Protein AF-A0AAD6SLX5-F1 (afdb_monomer)

pLDDT: mean 95.94, std 3.08, range [83.81, 98.56]

Radius of gyration: 11.77 Å; Cα contacts (8 Å, |Δi|>4): 72; chains: 1; bounding box: 27×26×28 Å

Organism: NCBI:txid1745969

InterPro domains:
  IPR013922 Cyclin PHO80-like [PF08613] (13-71)
  IPR013922 Cyclin PHO80-like [PTHR15615] (1-83)
  IPR036915 Cyclin-like superfamily [SSF47954] (4-82)

Foldseek 3Di:
DVVQLCVQQVQDPQLLVQLVVVCVVCVVVDDDPDPVCSVVLSSLLSSQVSQVVPDPDHDQLCSSCVSVVPDHSVRSVVSVVVD

Nearest PDB structures (foldseek):
  3g33-assembly1_D  TM=7.799E-01  e=7.108E-01  Homo sapiens
  3g33-assembly1_B  TM=7.800E-01  e=7.108E-01  Homo sapiens
  6sg4-assembly1_D  TM=5.638E-01  e=6.368E-01  Homo sapiens
  8h6p-assembly1_B  TM=5.502E-01  e=9.359E-01  Homo sapiens
  7kjs-assembly1_B  TM=5.968E-01  e=1.453E+00  Homo sapiens

Solvent-accessible surface area (backbone atoms only — not comparable to full-atom values): 4755 Å² total; per-residue (Å²): 110,67,70,53,32,40,62,66,64,66,60,55,70,70,31,55,55,47,14,52,52,48,46,65,70,41,56,91,72,68,81,77,94,56,76,79,63,44,68,58,43,55,52,49,13,27,38,52,53,28,37,56,72,75,38,99,72,63,84,52,47,63,54,51,16,61,35,59,75,76,43,50,44,67,52,40,52,47,37,49,71,76,94

Mean predicted aligned error: 2.32 Å

Structure (mmCIF, N/CA/C/O backbone):
data_AF-A0AAD6SLX5-F1
#
_entry.id   AF-A0AAD6SLX5-F1
#
loop_
_atom_site.group_PDB
_atom_site.id
_atom_site.type_symbol
_atom_site.label_atom_id
_atom_site.label_alt_id
_atom_site.label_comp_id
_atom_site.label_asym_id
_atom_site.label_entity_id
_atom_site.label_seq_id
_atom_site.pdbx_PDB_ins_code
_atom_site.Cartn_x
_atom_site.Cartn_y
_atom_site.Cartn_z
_atom_site.occupancy
_atom_site.B_iso_or_equiv
_atom_site.auth_seq_id
_atom_site.auth_comp_id
_atom_site.auth_asym_id
_atom_site.auth_atom_id
_atom_site.pdbx_PDB_model_num
ATOM 1 N N . PHE A 1 1 ? -6.801 9.986 -3.811 1.00 94.81 1 PHE A N 1
ATOM 2 C CA . PHE A 1 1 ? -5.671 9.432 -3.035 1.00 94.81 1 PHE A CA 1
ATOM 3 C C . PHE A 1 1 ? -4.958 8.298 -3.778 1.00 94.81 1 PHE A C 1
ATOM 5 O O . PHE A 1 1 ? -3.834 8.508 -4.215 1.00 94.81 1 PHE A O 1
ATOM 12 N N . VAL A 1 2 ? -5.613 7.147 -3.994 1.00 97.44 2 VAL A N 1
ATOM 13 C CA . VAL A 1 2 ? -5.032 5.929 -4.608 1.00 97.44 2 VAL A CA 1
ATOM 14 C C . VAL A 1 2 ? -4.257 6.197 -5.902 1.00 97.44 2 VAL A C 1
ATOM 16 O O . VAL A 1 2 ? -3.060 5.934 -5.947 1.00 97.44 2 VAL A O 1
ATOM 19 N N . SER A 1 3 ? -4.892 6.785 -6.922 1.00 97.19 3 SER A N 1
ATOM 20 C CA . SER A 1 3 ? -4.236 7.026 -8.219 1.00 97.19 3 SER A CA 1
ATOM 21 C C . SER A 1 3 ? -2.999 7.921 -8.106 1.00 97.19 3 SER A C 1
ATOM 23 O O . SER A 1 3 ? -2.018 7.691 -8.800 1.00 97.19 3 SER A O 1
ATOM 25 N N . ASN A 1 4 ? -3.016 8.901 -7.194 1.00 97.38 4 ASN A N 1
ATOM 26 C CA . ASN A 1 4 ? -1.870 9.778 -6.945 1.00 97.38 4 ASN A CA 1
ATOM 27 C C . ASN A 1 4 ? -0.703 9.009 -6.312 1.00 97.38 4 ASN A C 1
ATOM 29 O O . ASN A 1 4 ? 0.433 9.152 -6.746 1.00 97.38 4 ASN A O 1
ATOM 33 N N . VAL A 1 5 ? -0.985 8.168 -5.312 1.00 98.00 5 VAL A N 1
ATOM 34 C CA . VAL A 1 5 ? 0.040 7.332 -4.670 1.00 98.00 5 VAL A CA 1
ATOM 35 C C . VAL A 1 5 ? 0.642 6.357 -5.676 1.00 98.00 5 VAL A C 1
ATOM 37 O O . VAL A 1 5 ? 1.860 6.286 -5.776 1.00 98.00 5 VAL A O 1
ATOM 40 N N . LEU A 1 6 ? -0.194 5.653 -6.447 1.00 97.94 6 LEU A N 1
ATOM 41 C CA . LEU A 1 6 ? 0.267 4.676 -7.436 1.00 97.94 6 LEU A CA 1
ATOM 42 C C . LEU A 1 6 ? 1.118 5.321 -8.533 1.00 97.94 6 LEU A C 1
ATOM 44 O O . LEU A 1 6 ? 2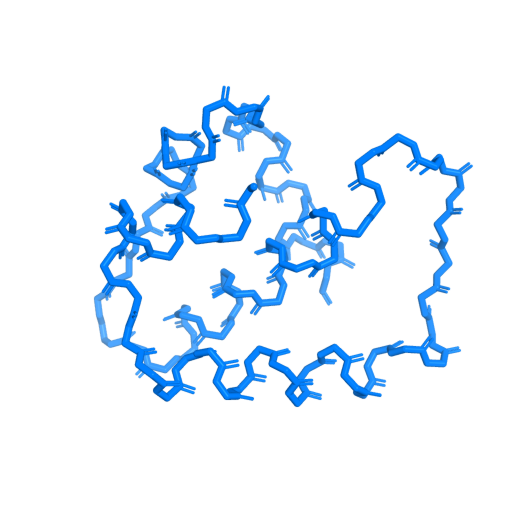.171 4.785 -8.864 1.00 97.94 6 LEU A O 1
ATOM 48 N N . ALA A 1 7 ? 0.695 6.476 -9.055 1.00 97.62 7 ALA A N 1
ATOM 49 C CA . ALA A 1 7 ? 1.440 7.191 -10.085 1.00 97.62 7 ALA A CA 1
ATOM 50 C C . ALA A 1 7 ? 2.777 7.728 -9.556 1.00 97.62 7 ALA A C 1
ATOM 52 O O . ALA A 1 7 ? 3.805 7.551 -10.197 1.00 97.62 7 ALA A O 1
ATOM 53 N N . ARG A 1 8 ? 2.788 8.353 -8.370 1.00 97.62 8 ARG A N 1
ATOM 54 C CA . ARG A 1 8 ? 4.001 8.969 -7.804 1.00 97.62 8 ARG A CA 1
ATOM 55 C C . ARG A 1 8 ? 5.015 7.960 -7.273 1.00 97.62 8 ARG A C 1
ATOM 57 O O . ARG A 1 8 ? 6.199 8.267 -7.256 1.00 97.62 8 ARG A O 1
ATOM 64 N N . ALA A 1 9 ? 4.554 6.800 -6.813 1.00 96.56 9 ALA A N 1
ATOM 65 C CA . ALA A 1 9 ? 5.417 5.706 -6.378 1.00 96.56 9 ALA A CA 1
ATOM 66 C C . ALA A 1 9 ? 5.754 4.722 -7.514 1.00 96.56 9 ALA A C 1
ATOM 68 O O . ALA A 1 9 ? 6.427 3.730 -7.249 1.00 96.56 9 ALA A O 1
ATOM 69 N N . GLU A 1 10 ? 5.278 4.985 -8.741 1.00 96.25 10 GLU A N 1
ATOM 70 C CA . GLU A 1 10 ? 5.504 4.163 -9.939 1.00 96.25 10 GLU A CA 1
ATOM 71 C C . GLU A 1 10 ? 5.206 2.672 -9.704 1.00 96.25 10 GLU A C 1
ATOM 73 O O . GLU A 1 10 ? 5.961 1.774 -10.074 1.00 96.25 10 GLU A O 1
ATOM 78 N N . VAL A 1 11 ? 4.086 2.394 -9.033 1.00 96.44 11 VAL A N 1
ATOM 79 C CA . VAL A 1 11 ? 3.765 1.036 -8.586 1.00 96.44 11 VAL A CA 1
ATOM 80 C C . VAL A 1 11 ? 3.309 0.173 -9.760 1.00 96.44 11 VAL A C 1
ATOM 82 O O . VAL A 1 11 ? 2.320 0.475 -10.430 1.00 96.44 11 VAL A O 1
ATOM 85 N N . ALA A 1 12 ? 3.991 -0.952 -9.969 1.00 94.69 12 ALA A N 1
ATOM 86 C CA . ALA A 1 12 ? 3.637 -1.915 -11.002 1.00 94.69 12 ALA A CA 1
ATOM 87 C C . ALA A 1 12 ? 2.326 -2.663 -10.686 1.00 94.69 12 ALA A C 1
ATOM 89 O O . ALA A 1 12 ? 2.000 -2.947 -9.529 1.00 94.69 12 ALA A O 1
ATOM 90 N N . ALA A 1 13 ? 1.603 -3.064 -11.736 1.00 96.75 13 ALA A N 1
ATOM 91 C CA . ALA A 1 13 ? 0.322 -3.766 -11.621 1.00 96.75 13 ALA A CA 1
ATOM 92 C C . ALA A 1 13 ? 0.342 -5.017 -10.709 1.00 96.75 13 ALA A C 1
ATOM 94 O O . ALA A 1 13 ? -0.608 -5.176 -9.937 1.00 96.75 13 ALA A O 1
ATOM 95 N N . PRO A 1 14 ? 1.390 -5.874 -10.698 1.00 97.75 14 PRO A N 1
ATOM 96 C CA . PRO A 1 14 ? 1.438 -7.026 -9.794 1.00 97.75 14 PRO A CA 1
ATOM 97 C C . PRO A 1 14 ? 1.335 -6.648 -8.311 1.00 97.75 14 PRO A C 1
ATOM 99 O O . PRO A 1 14 ? 0.626 -7.312 -7.557 1.00 97.75 14 PRO A O 1
ATOM 102 N N . ALA A 1 15 ? 1.970 -5.549 -7.889 1.00 97.88 15 ALA A N 1
ATOM 103 C CA . ALA A 1 15 ? 1.895 -5.085 -6.505 1.00 97.88 15 ALA A CA 1
ATOM 104 C C . ALA A 1 15 ? 0.494 -4.584 -6.138 1.00 97.88 15 ALA A C 1
ATOM 106 O O . ALA A 1 15 ? 0.031 -4.827 -5.025 1.00 97.88 15 ALA A O 1
ATOM 1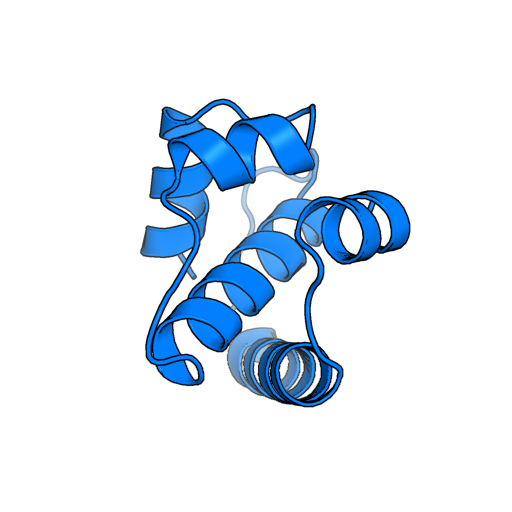07 N N . VAL A 1 16 ? -0.216 -3.960 -7.084 1.00 98.38 16 VAL A N 1
ATOM 108 C CA . VAL A 1 16 ? -1.616 -3.555 -6.893 1.00 98.38 16 VAL A CA 1
ATOM 109 C C . VAL A 1 16 ? -2.512 -4.778 -6.705 1.00 98.38 16 VAL A C 1
ATOM 111 O O . VAL A 1 16 ? -3.301 -4.817 -5.763 1.00 98.38 16 VAL A O 1
ATOM 114 N N . LEU A 1 17 ? -2.365 -5.800 -7.552 1.00 98.56 17 LEU A N 1
ATOM 115 C CA . LEU A 1 17 ? -3.140 -7.040 -7.439 1.00 98.56 17 LEU A CA 1
ATOM 116 C C . LEU A 1 17 ? -2.882 -7.746 -6.102 1.00 98.56 17 LEU A C 1
ATOM 118 O O . LEU A 1 17 ? -3.829 -8.142 -5.422 1.00 98.56 17 LEU A O 1
ATOM 122 N N . THR A 1 18 ? -1.622 -7.841 -5.677 1.00 98.56 18 THR A N 1
ATOM 123 C CA . THR A 1 18 ? -1.269 -8.431 -4.378 1.00 98.56 18 THR A CA 1
ATOM 124 C C . THR A 1 18 ? -1.811 -7.614 -3.208 1.00 98.56 18 THR A C 1
ATOM 126 O O . THR A 1 18 ? -2.347 -8.197 -2.268 1.00 98.56 18 THR A O 1
ATOM 129 N N . ALA A 1 19 ? -1.768 -6.281 -3.273 1.00 98.50 19 ALA A N 1
ATOM 130 C CA . ALA A 1 19 ? -2.371 -5.430 -2.250 1.00 98.50 19 ALA A CA 1
ATOM 131 C C . ALA A 1 19 ? -3.887 -5.663 -2.130 1.00 98.50 19 ALA A C 1
ATOM 133 O O . ALA A 1 19 ? -4.404 -5.757 -1.020 1.00 98.50 19 ALA A O 1
ATOM 134 N N . LEU A 1 20 ? -4.602 -5.836 -3.248 1.00 98.38 20 LEU A N 1
ATOM 135 C CA . LEU A 1 20 ? -6.030 -6.177 -3.227 1.00 98.38 20 LEU A CA 1
ATOM 136 C C . LEU A 1 20 ? -6.286 -7.539 -2.566 1.00 98.38 20 LEU A C 1
ATOM 138 O O . LEU A 1 20 ? -7.222 -7.667 -1.776 1.00 98.38 20 LEU A O 1
ATOM 142 N N . VAL A 1 21 ? -5.437 -8.538 -2.828 1.00 98.56 21 VAL A N 1
ATOM 143 C CA . VAL A 1 21 ? -5.506 -9.844 -2.151 1.00 98.56 21 VAL A CA 1
ATOM 144 C C . VAL A 1 21 ? -5.252 -9.700 -0.648 1.00 98.56 21 VAL A C 1
ATOM 146 O O . VAL A 1 21 ? -5.976 -10.300 0.148 1.00 98.56 21 VAL A O 1
ATOM 149 N N . TYR A 1 22 ? -4.268 -8.893 -0.240 1.00 98.25 22 TYR A N 1
ATOM 150 C CA . TYR A 1 22 ? -3.997 -8.620 1.174 1.00 98.25 22 TYR A CA 1
ATOM 151 C C . TYR A 1 22 ? -5.190 -7.957 1.859 1.00 98.25 22 TYR A C 1
ATOM 153 O O . TYR A 1 22 ? -5.625 -8.437 2.903 1.00 98.25 22 TYR A O 1
ATOM 161 N N . ILE A 1 23 ? -5.790 -6.936 1.243 1.00 98.12 23 ILE A N 1
ATOM 162 C CA . ILE A 1 23 ? -6.991 -6.276 1.773 1.00 98.12 23 ILE A CA 1
ATOM 163 C C . ILE A 1 23 ? -8.149 -7.271 1.889 1.00 98.12 23 ILE A C 1
ATOM 165 O O . ILE A 1 23 ? -8.811 -7.317 2.924 1.00 98.12 23 ILE A O 1
ATOM 169 N N . ALA A 1 24 ? -8.384 -8.099 0.867 1.00 98.12 24 ALA A N 1
ATOM 170 C CA . ALA A 1 24 ? -9.458 -9.090 0.886 1.00 98.12 24 ALA A CA 1
ATOM 171 C C . ALA A 1 24 ? -9.307 -10.096 2.041 1.00 98.12 24 ALA A C 1
ATOM 173 O O . ALA A 1 24 ? -10.298 -10.452 2.677 1.00 98.12 24 ALA A O 1
ATOM 174 N N . ARG A 1 25 ? -8.073 -10.517 2.343 1.00 97.75 25 ARG A N 1
ATOM 175 C CA . ARG A 1 25 ? -7.758 -11.428 3.457 1.00 97.75 25 ARG A CA 1
ATOM 176 C C . ARG A 1 25 ? -7.790 -10.743 4.822 1.00 97.75 25 ARG A C 1
ATOM 178 O O . ARG A 1 25 ? -8.187 -11.366 5.803 1.00 97.75 25 ARG A O 1
ATOM 185 N N . ALA A 1 26 ? -7.383 -9.478 4.889 1.00 96.00 26 ALA A N 1
ATOM 186 C CA . ALA A 1 26 ? -7.387 -8.692 6.117 1.00 96.00 26 ALA A CA 1
ATOM 187 C C . ALA A 1 26 ? -8.802 -8.250 6.515 1.00 96.00 26 ALA A C 1
ATOM 189 O O . ALA A 1 26 ? -9.083 -8.149 7.703 1.00 96.00 26 ALA A O 1
ATOM 190 N N . ARG A 1 27 ? -9.709 -8.039 5.547 1.00 94.69 27 ARG A N 1
ATOM 191 C CA . ARG A 1 27 ? -11.071 -7.509 5.741 1.00 94.69 27 ARG A CA 1
ATOM 192 C C . ARG A 1 27 ? -11.827 -8.035 6.976 1.00 94.69 27 ARG A C 1
ATOM 194 O O . ARG A 1 27 ? -12.342 -7.189 7.699 1.00 94.69 27 ARG A O 1
ATOM 201 N N . PRO A 1 28 ? -11.924 -9.352 7.253 1.00 96.00 28 PRO A N 1
ATOM 202 C CA . PRO A 1 28 ? -12.638 -9.848 8.437 1.00 96.00 28 PRO A CA 1
ATOM 203 C C . PRO A 1 28 ? -11.955 -9.523 9.778 1.00 96.00 28 PRO A C 1
ATOM 205 O O . PRO A 1 28 ? -12.595 -9.627 10.818 1.00 96.00 28 PRO A O 1
ATOM 208 N N . HIS A 1 29 ? -10.679 -9.137 9.766 1.00 92.94 29 HIS A N 1
ATOM 209 C CA . HIS A 1 29 ? -9.866 -8.864 10.954 1.00 92.94 29 HIS A CA 1
ATOM 210 C C . HIS A 1 29 ? -9.583 -7.368 11.163 1.00 92.94 29 HIS A C 1
ATOM 212 O O . HIS A 1 29 ? -8.990 -6.993 12.174 1.00 92.94 29 HIS A O 1
ATOM 218 N N . LEU A 1 30 ? -9.979 -6.505 10.222 1.00 90.06 30 LEU A N 1
ATOM 219 C CA . LEU A 1 30 ? -9.757 -5.067 10.334 1.00 90.06 30 LEU A CA 1
ATOM 220 C C . LEU A 1 30 ? -10.663 -4.473 11.417 1.00 90.06 30 LEU A C 1
ATOM 222 O O . LEU A 1 30 ? -11.885 -4.481 11.296 1.00 90.06 30 LEU A O 1
ATOM 226 N N . SER A 1 31 ? -10.043 -3.897 12.445 1.00 88.69 31 SER A N 1
ATOM 227 C CA . SER A 1 31 ? -10.708 -3.079 13.457 1.00 88.69 31 SER A CA 1
ATOM 228 C C . SER A 1 31 ? -10.116 -1.677 13.416 1.00 88.69 31 SER A C 1
ATOM 230 O O . SER A 1 31 ? -8.925 -1.488 13.666 1.00 88.69 31 SER A O 1
ATOM 232 N N . ILE A 1 32 ? -10.933 -0.690 13.050 1.00 85.31 32 ILE A N 1
ATOM 233 C CA . ILE A 1 32 ? -10.491 0.693 12.877 1.00 85.31 32 ILE A CA 1
ATOM 234 C C . ILE A 1 32 ? -11.229 1.566 13.887 1.00 85.31 32 ILE A C 1
ATOM 236 O O . ILE A 1 32 ? -12.426 1.793 13.761 1.00 85.31 32 ILE A O 1
ATOM 240 N N . ALA A 1 33 ? -10.498 2.062 14.886 1.00 83.81 33 ALA A N 1
ATOM 241 C CA . ALA A 1 33 ? -11.067 2.887 15.954 1.00 83.81 33 ALA A CA 1
ATOM 242 C C . ALA A 1 33 ? -11.329 4.348 15.539 1.00 83.81 33 ALA A C 1
ATOM 244 O O . ALA A 1 33 ? -12.199 4.999 16.106 1.00 83.81 33 ALA A O 1
ATOM 245 N N . LEU A 1 34 ? -10.565 4.872 14.575 1.00 87.69 34 LEU A N 1
ATOM 246 C CA . LEU A 1 34 ? -10.686 6.246 14.079 1.00 87.69 34 LEU A CA 1
ATOM 247 C C . LEU A 1 34 ? -11.089 6.211 12.606 1.00 87.69 34 LEU A C 1
ATOM 249 O O . LEU A 1 34 ? -10.355 5.635 11.807 1.00 87.69 34 LEU A O 1
ATOM 253 N N . GLU A 1 35 ? -12.204 6.832 12.233 1.00 87.25 35 GLU A N 1
ATOM 254 C CA . GLU A 1 35 ? -12.691 6.804 10.844 1.00 87.25 35 GLU A CA 1
ATOM 255 C C . GLU A 1 35 ? -11.863 7.672 9.890 1.00 87.25 35 GLU A C 1
ATOM 257 O O . GLU A 1 35 ? -11.815 7.403 8.689 1.00 87.25 35 GLU A O 1
ATOM 262 N N . GLU A 1 36 ? -11.155 8.678 10.411 1.00 91.31 36 GLU A N 1
ATOM 263 C CA . GLU A 1 36 ? -10.363 9.584 9.584 1.00 91.31 36 GLU A CA 1
ATOM 264 C C . GLU A 1 36 ? -9.310 8.807 8.778 1.00 91.31 36 GLU A C 1
ATOM 266 O O . GLU A 1 36 ? -8.490 8.057 9.328 1.00 91.31 36 GLU A O 1
ATOM 271 N N . TRP A 1 37 ? -9.360 8.953 7.453 1.00 94.31 37 TRP A N 1
ATOM 272 C CA . TRP A 1 37 ? -8.476 8.276 6.503 1.00 94.31 37 TRP A CA 1
ATOM 273 C C . TRP A 1 37 ? -8.406 6.746 6.655 1.00 94.31 37 TRP A C 1
ATOM 275 O O . TRP A 1 37 ? -7.377 6.131 6.361 1.00 94.31 37 TRP A O 1
ATOM 285 N N . ALA A 1 38 ? -9.450 6.108 7.192 1.00 94.50 38 ALA A N 1
ATOM 286 C CA . ALA A 1 38 ? -9.461 4.672 7.473 1.00 94.50 38 ALA A CA 1
ATOM 287 C C . ALA A 1 38 ? -9.132 3.829 6.229 1.00 94.50 38 ALA A C 1
ATOM 289 O O . ALA A 1 38 ? -8.255 2.965 6.266 1.00 94.50 38 ALA A O 1
ATOM 290 N N . LEU A 1 39 ? -9.799 4.118 5.111 1.00 95.62 39 LEU A N 1
ATOM 291 C CA . LEU A 1 39 ? -9.638 3.375 3.861 1.00 95.62 39 LEU A CA 1
ATOM 292 C C . LEU A 1 39 ? -8.274 3.637 3.219 1.00 95.62 39 LEU A C 1
ATOM 294 O O . LEU A 1 39 ? -7.643 2.713 2.707 1.00 95.62 39 LEU A O 1
ATOM 298 N N . GLU A 1 40 ? -7.785 4.873 3.281 1.00 96.94 40 GLU A N 1
ATOM 299 C CA . GLU A 1 40 ? -6.474 5.255 2.769 1.00 96.94 40 GLU A CA 1
ATOM 300 C C . GLU A 1 40 ? -5.348 4.594 3.552 1.00 96.94 40 GLU A C 1
ATOM 302 O O . GLU A 1 40 ? -4.379 4.157 2.937 1.00 96.94 40 GLU A O 1
ATOM 307 N N . ARG A 1 41 ? -5.478 4.465 4.878 1.00 96.56 41 ARG A N 1
ATOM 308 C CA . ARG A 1 41 ? -4.513 3.739 5.713 1.00 96.56 41 ARG A CA 1
ATOM 309 C C . ARG A 1 41 ? -4.493 2.251 5.382 1.00 96.56 41 ARG A C 1
ATOM 311 O O . ARG A 1 41 ? -3.412 1.702 5.196 1.00 96.56 41 ARG A O 1
ATOM 318 N N . VAL A 1 42 ? -5.661 1.622 5.235 1.00 97.12 42 VAL A N 1
ATOM 319 C CA . VAL A 1 42 ? -5.762 0.209 4.826 1.00 97.12 42 VAL A CA 1
ATOM 320 C C . VAL A 1 42 ? -5.122 -0.005 3.455 1.00 97.12 42 VAL A C 1
ATOM 322 O O . VAL A 1 42 ? -4.287 -0.891 3.292 1.00 97.12 42 VAL A O 1
ATOM 325 N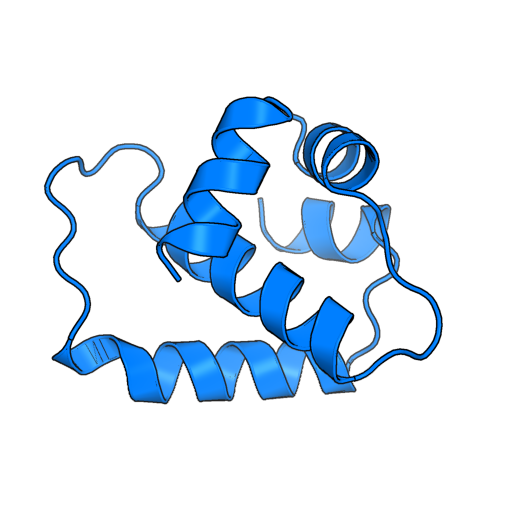 N . PHE A 1 43 ? -5.465 0.832 2.474 1.00 98.12 43 PHE A N 1
ATOM 326 C CA . PHE A 1 43 ? -4.873 0.763 1.142 1.00 98.12 43 PHE A CA 1
ATOM 327 C C . PHE A 1 43 ? -3.354 0.990 1.172 1.00 98.12 43 PHE A C 1
ATOM 329 O O . PHE A 1 43 ? -2.604 0.241 0.547 1.00 98.12 43 PHE A O 1
ATOM 336 N N . LEU A 1 44 ? -2.896 2.015 1.896 1.00 98.19 44 LEU A N 1
ATOM 337 C CA . LEU A 1 44 ? -1.487 2.385 1.961 1.00 98.19 44 LEU A CA 1
ATOM 338 C C . LEU A 1 44 ? -0.645 1.301 2.645 1.00 98.19 44 LEU A C 1
ATOM 340 O O . LEU A 1 44 ? 0.429 0.974 2.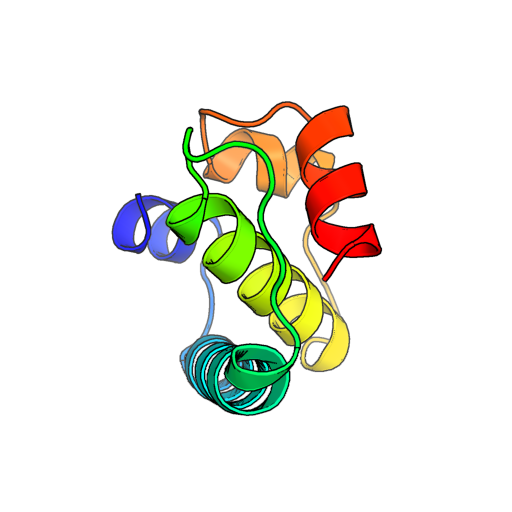147 1.00 98.19 44 LEU A O 1
ATOM 344 N N . GLY A 1 45 ? -1.132 0.718 3.742 1.00 97.94 45 GLY A N 1
ATOM 345 C CA . GLY A 1 45 ? -0.478 -0.416 4.397 1.00 97.94 45 GLY A CA 1
ATOM 346 C C . GLY A 1 45 ? -0.328 -1.593 3.436 1.00 97.94 45 GLY A C 1
ATOM 347 O O . GLY A 1 45 ? 0.786 -2.056 3.189 1.00 97.94 45 GLY A O 1
ATOM 348 N N . ALA A 1 46 ? -1.428 -1.978 2.780 1.00 98.50 46 ALA A N 1
ATOM 349 C CA . ALA A 1 46 ? -1.438 -3.075 1.820 1.00 98.50 46 ALA A CA 1
ATOM 350 C C . ALA A 1 46 ? -0.444 -2.879 0.674 1.00 98.50 46 ALA A C 1
ATOM 352 O O . ALA A 1 46 ? 0.307 -3.799 0.345 1.00 98.50 46 ALA A O 1
ATOM 353 N N . ILE A 1 47 ? -0.425 -1.690 0.061 1.00 98.56 47 ILE A N 1
ATOM 354 C CA . ILE A 1 47 ? 0.433 -1.435 -1.098 1.00 98.56 47 ILE A CA 1
ATOM 355 C C . ILE A 1 47 ? 1.906 -1.317 -0.712 1.00 98.56 47 ILE A C 1
ATOM 357 O O . ILE A 1 47 ? 2.755 -1.764 -1.481 1.00 98.56 47 ILE A O 1
ATOM 361 N N . ILE A 1 48 ? 2.229 -0.788 0.475 1.00 98.19 48 ILE A N 1
ATOM 362 C CA . ILE A 1 48 ? 3.608 -0.743 0.981 1.00 98.19 48 ILE A CA 1
ATOM 363 C C . ILE A 1 48 ? 4.123 -2.161 1.215 1.00 98.19 48 ILE A C 1
ATOM 365 O O . ILE A 1 48 ? 5.191 -2.499 0.704 1.00 98.19 48 ILE A O 1
ATOM 369 N N . VAL A 1 49 ? 3.365 -2.996 1.933 1.00 97.94 49 VAL A N 1
ATOM 370 C CA . VAL A 1 49 ? 3.766 -4.378 2.234 1.00 97.94 49 VAL A CA 1
ATOM 371 C C . VAL A 1 49 ? 3.874 -5.199 0.948 1.00 97.94 49 VAL A C 1
ATOM 373 O O . VAL A 1 49 ? 4.876 -5.880 0.741 1.00 97.94 49 VAL A O 1
ATOM 376 N N . ALA A 1 50 ? 2.908 -5.080 0.030 1.00 98.38 50 ALA A N 1
ATOM 377 C CA . ALA A 1 50 ? 2.968 -5.751 -1.270 1.00 98.38 50 ALA A CA 1
ATOM 378 C C . ALA A 1 50 ? 4.188 -5.307 -2.090 1.00 98.38 50 ALA A C 1
ATOM 380 O O . ALA A 1 50 ? 4.926 -6.145 -2.607 1.00 98.38 50 ALA A O 1
ATOM 381 N N . SER A 1 51 ? 4.446 -3.998 -2.163 1.00 97.56 51 SER A N 1
ATOM 382 C CA . SER A 1 51 ? 5.596 -3.455 -2.892 1.00 97.56 51 SER A CA 1
ATOM 383 C C . SER A 1 51 ? 6.920 -3.899 -2.279 1.00 97.56 51 SER A C 1
ATOM 385 O O . SER A 1 51 ? 7.853 -4.188 -3.019 1.00 97.56 51 SER A O 1
ATOM 387 N N . LYS A 1 52 ? 7.015 -3.968 -0.946 1.00 95.75 52 LYS A N 1
ATOM 388 C CA . LYS A 1 52 ? 8.230 -4.405 -0.253 1.00 95.75 52 LYS A CA 1
ATOM 389 C C . LYS A 1 52 ? 8.497 -5.900 -0.367 1.00 95.75 52 LYS A C 1
ATOM 391 O O . LYS A 1 52 ? 9.652 -6.301 -0.344 1.00 95.75 52 LYS A O 1
ATOM 396 N N . TYR A 1 53 ? 7.442 -6.697 -0.484 1.00 96.25 53 TYR A N 1
ATOM 397 C CA . TYR A 1 53 ? 7.546 -8.144 -0.620 1.00 96.25 53 TYR A CA 1
ATOM 398 C C . TYR A 1 53 ? 7.909 -8.582 -2.045 1.00 96.25 53 TYR A C 1
ATOM 400 O O . TYR A 1 53 ? 8.644 -9.546 -2.219 1.00 96.25 53 TYR A O 1
ATOM 408 N N . LEU A 1 54 ? 7.382 -7.895 -3.063 1.00 96.38 54 LEU A N 1
ATOM 409 C CA . LEU A 1 54 ? 7.497 -8.337 -4.457 1.00 96.38 54 LEU A CA 1
ATOM 410 C C . LEU A 1 54 ? 8.697 -7.773 -5.219 1.00 96.38 54 LEU A C 1
ATOM 412 O O . LEU A 1 54 ? 9.048 -8.334 -6.252 1.00 96.38 54 LEU A O 1
ATOM 416 N N . ASN A 1 55 ? 9.278 -6.655 -4.777 1.00 93.94 55 ASN A N 1
ATOM 417 C CA . ASN A 1 55 ? 10.341 -5.977 -5.519 1.00 93.94 55 ASN A CA 1
ATOM 418 C C . ASN A 1 55 ? 11.696 -6.130 -4.819 1.00 93.94 55 ASN A C 1
ATOM 4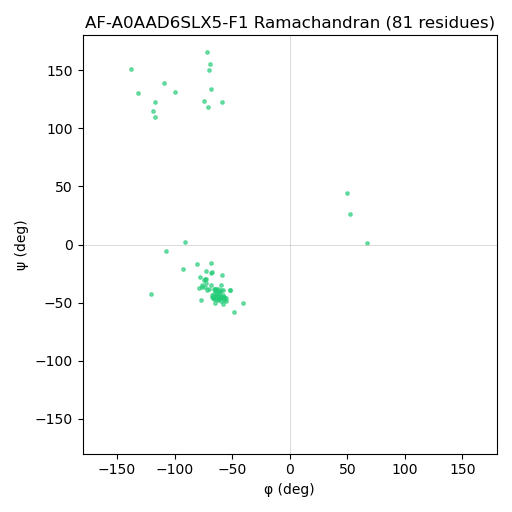20 O O . ASN A 1 55 ? 11.795 -5.924 -3.610 1.00 93.94 55 ASN A O 1
ATOM 424 N N . ASP A 1 56 ? 12.756 -6.357 -5.597 1.00 92.00 56 ASP A N 1
ATOM 425 C CA . ASP A 1 56 ? 14.141 -6.421 -5.097 1.00 92.00 56 ASP A CA 1
ATOM 426 C C . ASP A 1 56 ? 14.655 -5.063 -4.587 1.00 92.00 56 ASP A C 1
ATOM 428 O O . ASP A 1 56 ? 15.573 -4.979 -3.772 1.00 92.00 56 ASP A O 1
ATOM 432 N N . SER A 1 57 ? 14.066 -3.970 -5.078 1.00 91.06 57 SER A N 1
ATOM 433 C CA . SER A 1 57 ? 14.358 -2.594 -4.671 1.00 91.06 57 SER A CA 1
ATOM 434 C C . SER A 1 57 ? 13.063 -1.854 -4.381 1.00 91.06 57 SER A C 1
ATOM 436 O O . SER A 1 57 ? 12.116 -1.904 -5.162 1.00 91.06 57 SER A O 1
ATOM 438 N N . THR A 1 58 ? 12.998 -1.186 -3.229 1.00 93.81 58 THR A N 1
ATOM 439 C CA . THR A 1 58 ? 11.734 -0.672 -2.687 1.00 93.81 58 THR A CA 1
ATOM 440 C C . THR A 1 58 ? 11.897 0.733 -2.118 1.00 93.81 58 THR A C 1
ATOM 442 O O . THR A 1 58 ? 12.968 1.135 -1.649 1.00 93.81 58 THR A O 1
ATOM 445 N N . LEU A 1 59 ? 10.814 1.513 -2.147 1.00 95.25 59 LEU A N 1
ATOM 446 C CA . LEU A 1 59 ? 10.795 2.846 -1.557 1.00 95.25 59 LEU A CA 1
ATOM 447 C C . LEU 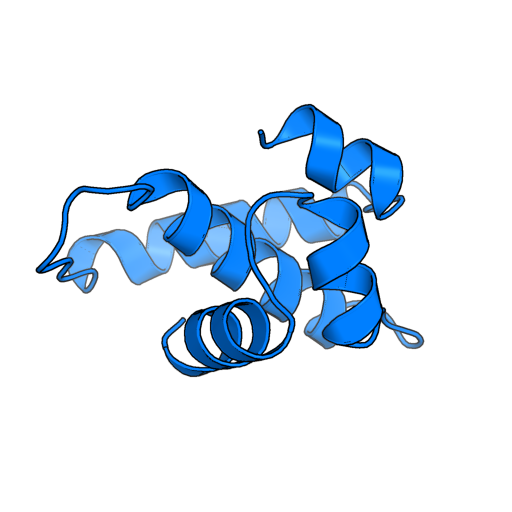A 1 59 ? 10.896 2.773 -0.027 1.00 95.25 59 LEU A C 1
ATOM 449 O O . LEU A 1 59 ? 10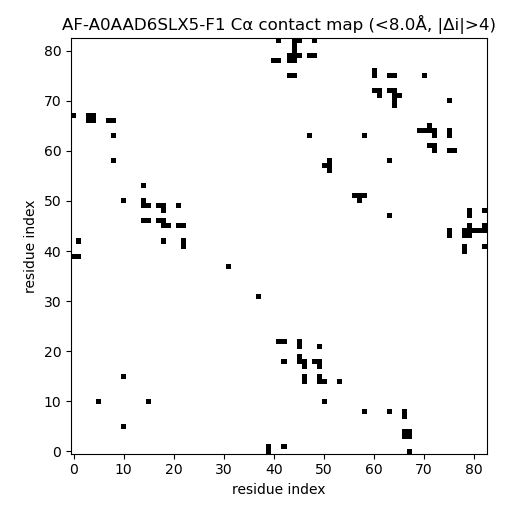.167 2.041 0.647 1.00 95.25 59 LEU A O 1
ATOM 453 N N . LYS A 1 60 ? 11.767 3.613 0.541 1.00 96.44 60 LYS A N 1
ATOM 454 C CA . LYS A 1 60 ? 11.830 3.857 1.988 1.00 96.44 60 LYS A CA 1
ATOM 455 C C . LYS A 1 60 ? 10.588 4.626 2.443 1.00 96.44 60 LYS A C 1
ATOM 457 O O . LYS A 1 60 ? 10.031 5.419 1.689 1.00 96.44 60 LYS A O 1
ATOM 462 N N . ASN A 1 61 ? 10.218 4.503 3.718 1.00 97.25 61 ASN A N 1
ATOM 463 C CA . ASN A 1 61 ? 9.007 5.145 4.261 1.00 97.25 61 ASN A CA 1
ATOM 464 C C . ASN A 1 61 ? 9.002 6.674 4.122 1.00 97.25 61 ASN A C 1
ATOM 466 O O . ASN A 1 61 ? 7.942 7.282 4.036 1.00 97.25 61 ASN A O 1
ATOM 470 N N . VAL A 1 62 ? 10.181 7.303 4.063 1.00 97.88 62 VAL A N 1
ATOM 471 C CA . VAL A 1 62 ? 10.292 8.7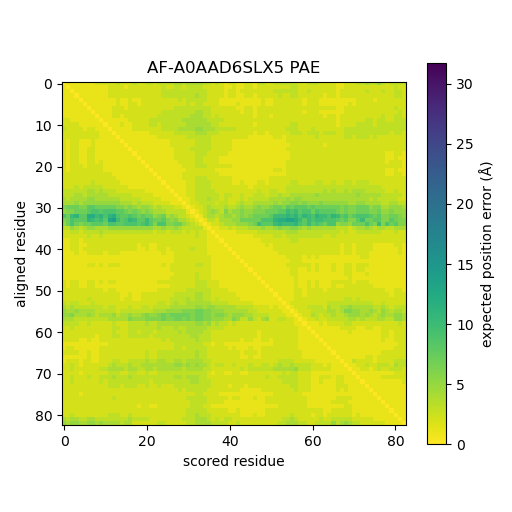39 3.770 1.00 97.88 62 VAL A CA 1
ATOM 472 C C . VAL A 1 62 ? 9.806 9.080 2.357 1.00 97.88 62 VAL A C 1
ATOM 474 O O . VAL A 1 62 ? 9.126 10.082 2.183 1.00 97.88 62 VAL A O 1
ATOM 477 N N . HIS A 1 63 ? 10.072 8.233 1.361 1.00 98.00 63 HIS A N 1
ATOM 478 C CA . HIS A 1 63 ? 9.601 8.442 -0.009 1.00 98.00 63 HIS A CA 1
ATOM 479 C C . HIS A 1 63 ? 8.114 8.110 -0.151 1.00 98.00 63 HIS A C 1
ATOM 481 O O . HIS A 1 63 ? 7.391 8.838 -0.823 1.00 98.00 63 HIS A O 1
ATOM 487 N N . TRP A 1 64 ? 7.625 7.082 0.549 1.00 97.94 64 TRP A N 1
ATOM 488 C CA . TRP A 1 64 ? 6.186 6.819 0.639 1.00 97.94 64 TRP A CA 1
ATOM 489 C C . TRP A 1 64 ? 5.419 8.009 1.227 1.00 97.94 64 TRP A C 1
ATOM 491 O O . TRP A 1 64 ? 4.400 8.409 0.668 1.00 97.94 64 TRP A O 1
ATOM 501 N N . ALA A 1 65 ? 5.941 8.633 2.288 1.00 98.00 65 ALA A N 1
ATOM 502 C CA . ALA A 1 65 ? 5.359 9.847 2.862 1.00 98.00 65 ALA A CA 1
ATOM 503 C C . ALA A 1 65 ? 5.253 10.971 1.819 1.00 98.00 65 ALA A C 1
ATOM 505 O O . ALA A 1 65 ? 4.176 11.546 1.643 1.00 98.00 65 ALA A O 1
ATOM 506 N N . LEU A 1 66 ? 6.328 11.201 1.050 1.00 97.69 66 LEU A N 1
ATOM 507 C CA . LEU A 1 66 ? 6.317 12.163 -0.053 1.00 97.69 66 LEU A CA 1
ATOM 508 C C . LEU A 1 66 ? 5.238 11.828 -1.085 1.00 97.69 66 LEU A C 1
ATOM 510 O O . LEU A 1 66 ? 4.506 12.736 -1.468 1.00 97.69 66 LEU A O 1
ATOM 514 N N . CYS A 1 67 ? 5.102 10.560 -1.496 1.00 97.44 67 CYS A N 1
ATOM 515 C CA . CYS A 1 67 ? 4.121 10.107 -2.492 1.00 97.44 67 CYS A CA 1
ATOM 516 C C . CYS A 1 67 ? 2.673 10.334 -2.043 1.00 97.44 67 CYS A C 1
ATOM 518 O O . CYS A 1 67 ? 1.837 10.737 -2.853 1.00 97.44 67 CYS A O 1
ATOM 520 N N . THR A 1 68 ? 2.376 10.130 -0.756 1.00 96.69 68 THR A N 1
ATOM 521 C CA . THR A 1 68 ? 1.020 10.359 -0.234 1.00 96.69 68 THR A CA 1
ATOM 522 C C . THR A 1 68 ? 0.668 11.841 -0.149 1.00 96.69 68 THR A C 1
ATOM 524 O O . THR A 1 68 ? -0.461 12.204 -0.464 1.00 96.69 68 THR A O 1
ATOM 527 N N . GLY A 1 69 ? 1.616 12.697 0.257 1.00 94.44 69 GLY A N 1
ATOM 528 C CA . GLY A 1 69 ? 1.374 14.122 0.518 1.00 94.44 69 GLY A CA 1
ATOM 529 C C . GLY A 1 69 ? 0.468 14.410 1.724 1.00 94.44 69 GLY A C 1
ATOM 530 O O . GLY A 1 69 ? 0.197 15.572 2.001 1.00 94.44 69 GLY A O 1
ATOM 531 N N . VAL A 1 70 ? 0.011 13.370 2.431 1.00 95.56 70 VAL A N 1
ATOM 532 C CA . VAL A 1 70 ? -0.929 13.458 3.561 1.00 95.56 70 VAL A CA 1
ATOM 533 C C . VAL A 1 70 ? -0.301 12.885 4.829 1.00 95.56 70 VAL A C 1
ATOM 535 O O . VAL A 1 70 ? -0.405 13.482 5.894 1.00 95.56 70 VAL A O 1
ATOM 538 N N . PHE A 1 71 ? 0.390 11.748 4.720 1.00 96.75 71 PHE A N 1
ATOM 539 C CA . PHE A 1 71 ? 0.961 11.045 5.865 1.00 96.75 71 PHE A CA 1
ATOM 540 C C . PHE A 1 71 ? 2.446 11.348 6.022 1.00 96.75 71 PHE A C 1
ATOM 542 O O . PHE A 1 71 ? 3.227 11.222 5.074 1.00 96.75 71 PHE A O 1
ATOM 549 N N . GLY A 1 72 ? 2.862 11.688 7.242 1.00 97.56 72 GLY A N 1
ATOM 550 C CA . G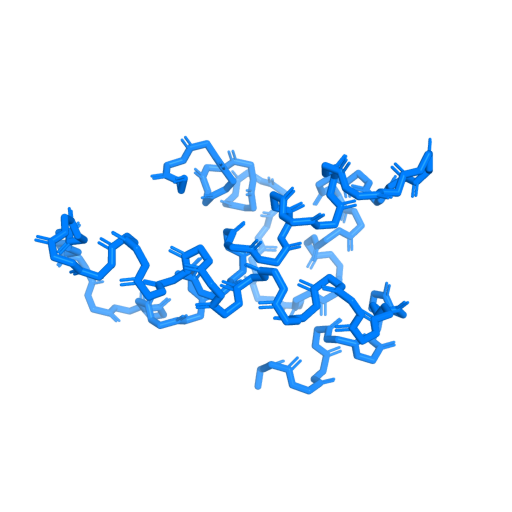LY A 1 72 ? 4.271 11.851 7.568 1.00 97.56 72 GLY A CA 1
ATOM 551 C C . GLY A 1 72 ? 5.003 10.508 7.609 1.00 97.56 72 GLY A C 1
ATOM 552 O O . GLY A 1 72 ? 4.407 9.439 7.722 1.00 97.56 72 GLY A O 1
ATOM 553 N N . LYS A 1 73 ? 6.342 10.541 7.600 1.00 97.69 73 LYS A N 1
ATOM 554 C CA . LYS A 1 73 ? 7.188 9.330 7.695 1.00 97.69 73 LYS A CA 1
ATOM 555 C C . LYS A 1 73 ? 6.810 8.433 8.884 1.00 97.69 73 LYS A C 1
ATOM 557 O O . LYS A 1 73 ? 6.866 7.209 8.773 1.00 97.69 73 LYS A O 1
ATOM 562 N N . ARG A 1 74 ? 6.479 9.040 10.031 1.00 97.56 74 ARG A N 1
ATOM 563 C CA . ARG A 1 74 ? 6.082 8.317 11.251 1.00 97.56 74 ARG A CA 1
ATOM 564 C C . ARG A 1 74 ? 4.746 7.605 11.063 1.00 97.56 74 ARG A C 1
ATOM 566 O O . ARG A 1 74 ? 4.652 6.440 11.434 1.00 97.56 74 ARG A O 1
ATOM 573 N N . ASP A 1 75 ? 3.777 8.275 10.448 1.00 96.69 75 ASP A N 1
ATOM 574 C CA . ASP A 1 75 ? 2.451 7.719 10.174 1.00 96.69 75 ASP A CA 1
ATOM 575 C C . ASP A 1 75 ? 2.555 6.569 9.183 1.00 96.69 75 ASP A C 1
ATOM 577 O O . ASP A 1 75 ? 2.080 5.480 9.467 1.00 96.69 75 ASP A O 1
ATOM 581 N N . VAL A 1 76 ? 3.296 6.757 8.087 1.00 98.00 76 VAL A N 1
ATOM 582 C CA . VAL A 1 76 ? 3.582 5.698 7.110 1.00 98.00 76 VAL A CA 1
ATOM 583 C C . VAL A 1 76 ? 4.217 4.479 7.778 1.00 98.00 76 VAL A C 1
ATOM 585 O O . VAL A 1 76 ? 3.791 3.356 7.539 1.00 98.00 76 VAL A O 1
ATOM 588 N N . GLY A 1 77 ? 5.212 4.682 8.648 1.00 97.81 77 GLY A N 1
ATOM 589 C CA . GLY A 1 77 ? 5.838 3.574 9.374 1.00 97.81 77 GLY A CA 1
ATOM 590 C C . GLY A 1 77 ? 4.926 2.904 10.403 1.00 97.81 77 GLY A C 1
ATOM 591 O O . GLY A 1 77 ? 5.151 1.748 10.746 1.00 97.81 77 GLY A O 1
ATOM 592 N N . ARG A 1 78 ? 3.912 3.607 10.915 1.00 96.38 78 ARG A N 1
ATOM 593 C CA . ARG A 1 78 ? 2.889 3.019 11.783 1.00 96.38 78 ARG A CA 1
ATOM 594 C C . ARG A 1 78 ? 1.876 2.220 10.967 1.00 96.38 78 ARG A C 1
ATOM 596 O O . ARG A 1 78 ? 1.636 1.074 11.312 1.00 96.38 78 ARG A O 1
ATOM 603 N N . ILE A 1 79 ? 1.374 2.799 9.878 1.00 96.44 79 ILE A N 1
ATOM 604 C CA . ILE A 1 79 ? 0.443 2.173 8.932 1.00 96.44 79 ILE A CA 1
ATOM 605 C C . ILE A 1 79 ? 1.035 0.879 8.372 1.00 96.44 79 ILE A C 1
ATOM 607 O O . ILE A 1 79 ? 0.353 -0.133 8.351 1.00 96.44 79 ILE A O 1
ATOM 611 N N . GLU A 1 80 ? 2.309 0.893 7.973 1.00 96.75 80 GLU A N 1
ATOM 612 C CA . GLU A 1 80 ? 3.004 -0.310 7.505 1.00 96.75 80 GLU A CA 1
ATOM 613 C C . GLU A 1 80 ? 3.087 -1.398 8.581 1.00 96.75 80 GLU A C 1
ATOM 615 O O . GLU A 1 80 ? 2.954 -2.568 8.263 1.00 96.75 80 GLU A O 1
ATOM 620 N N . ARG A 1 81 ? 3.352 -1.029 9.840 1.00 95.62 81 ARG A N 1
ATOM 621 C CA . ARG A 1 81 ? 3.512 -1.999 10.933 1.00 95.62 81 ARG A CA 1
ATOM 622 C C . ARG A 1 81 ? 2.181 -2.608 11.372 1.00 95.62 81 ARG A C 1
ATOM 624 O O . ARG A 1 81 ? 2.160 -3.739 11.837 1.00 95.62 81 ARG A O 1
ATOM 631 N N . GLU A 1 82 ? 1.120 -1.806 11.357 1.00 92.50 82 GLU A N 1
ATOM 632 C CA . GLU A 1 82 ? -0.214 -2.211 11.815 1.00 92.50 82 GLU A CA 1
ATOM 633 C C . GLU A 1 82 ? -0.986 -3.019 10.764 1.00 92.50 82 GLU A C 1
ATOM 635 O O . GLU A 1 82 ? -1.970 -3.663 11.121 1.00 92.50 82 GLU A O 1
ATOM 640 N N . PHE A 1 83 ? -0.557 -2.967 9.500 1.00 91.62 83 PHE A N 1
ATOM 641 C CA . PHE A 1 83 ? -1.107 -3.766 8.410 1.00 91.62 83 PHE A CA 1
ATOM 642 C C . PHE A 1 83 ? -0.442 -5.144 8.338 1.00 91.62 83 PHE A C 1
ATOM 644 O O . PHE A 1 83 ? -1.188 -6.142 8.217 1.00 91.62 83 PHE A O 1
#

Secondary structure (DSSP, 8-state):
-HHHHHHHTT--HHHHHHHHHHHHHHGGG---S--TTHHHHHHHHHHHHHHHHH-SS---HHHHHHHHSSS-HHHHHHHHHH-

Sequence (83 aa):
FVSNVLARAEVAAPAVLTALVYIARARPHLSIALEEWALERVFLGAIIVASKYLNDSTLKNVHWALCTGVFGKRDVGRIEREF